Protein AF-A0A7S2DX03-F1 (afdb_monomer)

Radius of gyration: 14.96 Å; Cα contacts (8 Å, |Δi|>4): 116; chains: 1; bounding box: 35×25×41 Å

Sequence (103 aa):
ALLAQVAPVMAVFSGFAYHRDISA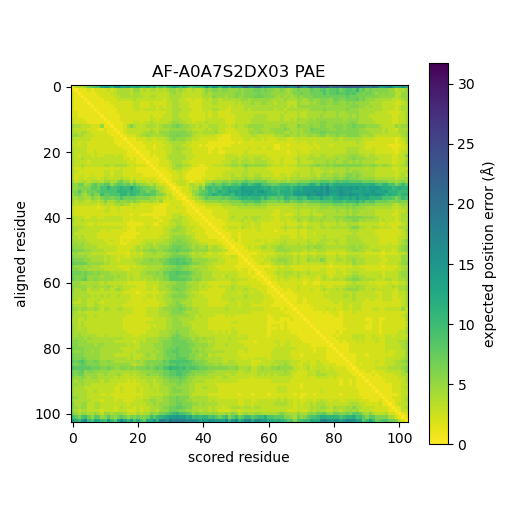HNVLIHGAPLSEEFSILDFGLATGSVHFNQEWRTAHVSGDPRYFMPASWIIITYGTRQLEQLPDRQFRDHYISRLDHFA

Foldseek 3Di:
DVCVQVVVVVVVCLQFKDQLADDPVQKDWDDDVVPIDIDGHDSVVMDTLVVCLVCVQPDQRDYDPVQFDPLNVCCVPPNPVVLVVDPDVCSVVCVSRPSPVSD

Solvent-accessible surface area (backbone atoms only — not comparable to full-atom values): 6088 Å² total; per-residue (Å²): 113,67,66,74,60,47,51,62,52,51,58,58,40,55,74,55,32,36,48,41,48,51,46,78,88,32,46,49,75,47,74,51,95,99,56,67,47,75,44,83,50,78,64,89,67,40,44,44,32,73,58,39,59,75,37,60,78,78,51,78,88,68,57,58,76,92,33,55,47,73,46,53,53,43,35,73,76,62,32,55,69,51,51,72,66,42,91,60,56,61,49,47,52,40,54,57,75,40,63,46,75,60,52

Structure (mmCIF, N/CA/C/O backbone):
data_AF-A0A7S2DX03-F1
#
_entry.id   AF-A0A7S2DX03-F1
#
loop_
_atom_site.group_PDB
_atom_site.id
_atom_site.type_symbol
_at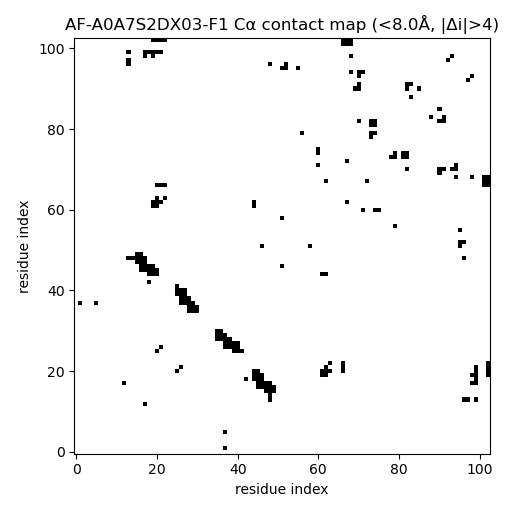om_site.label_atom_id
_atom_site.label_alt_id
_atom_site.label_comp_id
_atom_site.label_asym_id
_atom_site.label_entity_id
_atom_site.label_seq_id
_atom_site.pdbx_PDB_ins_code
_atom_site.Cartn_x
_atom_site.Cartn_y
_atom_site.Cartn_z
_atom_site.occupancy
_atom_site.B_iso_or_equiv
_atom_site.auth_seq_id
_atom_site.auth_comp_id
_atom_site.auth_asym_id
_atom_site.auth_atom_id
_atom_site.pdbx_PDB_model_num
ATOM 1 N N . ALA A 1 1 ? 6.525 -10.076 -17.683 1.00 76.50 1 ALA A N 1
ATOM 2 C CA . ALA A 1 1 ? 7.737 -9.237 -17.599 1.00 76.50 1 ALA A CA 1
ATOM 3 C C . ALA A 1 1 ? 7.603 -8.219 -16.467 1.00 76.50 1 ALA A C 1
ATOM 5 O O . ALA A 1 1 ? 8.209 -8.452 -15.434 1.00 76.50 1 ALA A O 1
ATOM 6 N N . LEU A 1 2 ? 6.726 -7.209 -16.574 1.00 83.81 2 LEU A N 1
ATOM 7 C CA . LEU A 1 2 ? 6.579 -6.160 -15.549 1.00 83.81 2 LEU A CA 1
ATOM 8 C C . LEU A 1 2 ? 6.152 -6.674 -14.163 1.00 83.81 2 LEU A C 1
ATOM 10 O O . LEU A 1 2 ? 6.811 -6.376 -13.179 1.00 83.81 2 LEU A O 1
ATOM 14 N N . LEU A 1 3 ? 5.109 -7.509 -14.065 1.00 86.19 3 LEU A N 1
ATOM 15 C CA . LEU A 1 3 ? 4.651 -8.024 -12.762 1.00 86.19 3 LEU A CA 1
ATOM 16 C C . LEU A 1 3 ? 5.752 -8.788 -12.002 1.00 86.19 3 LEU A C 1
ATOM 18 O O . LEU A 1 3 ? 5.834 -8.700 -10.782 1.00 86.19 3 LEU A O 1
ATOM 22 N N . ALA A 1 4 ? 6.629 -9.493 -12.725 1.00 89.38 4 ALA A N 1
ATOM 23 C CA . ALA A 1 4 ? 7.762 -10.205 -12.135 1.00 89.38 4 ALA A CA 1
ATOM 24 C C . ALA A 1 4 ? 8.847 -9.254 -11.592 1.00 89.38 4 ALA A C 1
ATOM 26 O O . ALA A 1 4 ? 9.587 -9.643 -10.696 1.00 89.38 4 ALA A O 1
ATOM 27 N N . GLN A 1 5 ? 8.924 -8.023 -12.108 1.00 89.12 5 GLN A N 1
ATOM 28 C CA . GLN A 1 5 ? 9.784 -6.964 -11.577 1.00 89.12 5 GLN A CA 1
ATOM 29 C C . GLN A 1 5 ? 9.102 -6.216 -10.414 1.00 89.12 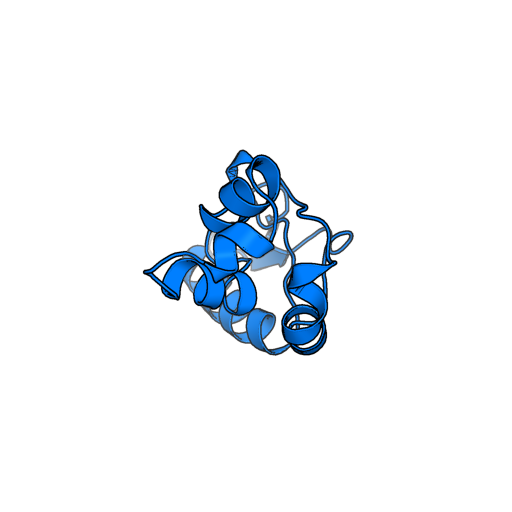5 GLN A C 1
ATOM 31 O O . GLN A 1 5 ? 9.743 -5.939 -9.404 1.00 89.12 5 GLN A O 1
ATOM 36 N N . VAL A 1 6 ? 7.799 -5.927 -10.521 1.00 89.56 6 VAL A N 1
ATOM 37 C CA . VAL A 1 6 ? 7.035 -5.144 -9.529 1.00 89.56 6 VAL A CA 1
ATOM 38 C C . VAL A 1 6 ? 6.787 -5.921 -8.238 1.00 89.56 6 VAL A C 1
ATOM 40 O O . VAL A 1 6 ? 6.994 -5.388 -7.150 1.00 89.56 6 VAL A O 1
ATOM 43 N N . ALA A 1 7 ? 6.381 -7.189 -8.330 1.00 90.25 7 ALA A N 1
ATOM 44 C CA . ALA A 1 7 ? 6.029 -8.003 -7.167 1.00 90.25 7 ALA A CA 1
ATOM 45 C C . ALA A 1 7 ? 7.122 -8.067 -6.075 1.00 90.25 7 ALA A C 1
ATOM 47 O O . ALA A 1 7 ? 6.794 -7.818 -4.912 1.00 90.25 7 ALA A O 1
ATOM 48 N N . PRO A 1 8 ? 8.407 -8.355 -6.380 1.00 92.19 8 PRO A N 1
ATOM 49 C CA . PRO A 1 8 ? 9.446 -8.376 -5.349 1.00 92.19 8 PRO A CA 1
ATOM 50 C C . PRO A 1 8 ? 9.705 -6.991 -4.741 1.00 92.19 8 PRO A C 1
ATOM 52 O O . PRO A 1 8 ? 9.981 -6.903 -3.546 1.00 92.19 8 PRO A O 1
ATOM 55 N N . VAL A 1 9 ? 9.566 -5.912 -5.518 1.00 91.50 9 VAL A N 1
ATOM 56 C CA . VAL A 1 9 ? 9.693 -4.541 -5.000 1.00 91.50 9 VAL A CA 1
ATOM 57 C C . VAL A 1 9 ? 8.564 -4.237 -4.022 1.00 91.50 9 VAL A C 1
ATOM 59 O O . VAL A 1 9 ? 8.842 -3.787 -2.917 1.00 91.50 9 VAL A O 1
ATOM 62 N N . MET A 1 10 ? 7.315 -4.565 -4.363 1.00 90.69 10 MET A N 1
ATOM 63 C CA . MET A 1 10 ? 6.169 -4.380 -3.464 1.00 90.69 10 MET A CA 1
ATOM 64 C C . MET A 1 10 ? 6.280 -5.226 -2.190 1.00 90.69 10 MET A C 1
ATOM 66 O O . MET A 1 10 ? 5.916 -4.764 -1.109 1.00 90.69 10 MET A O 1
ATOM 70 N N . ALA A 1 11 ? 6.835 -6.439 -2.283 1.00 90.12 11 ALA A N 1
ATOM 71 C CA . ALA A 1 11 ? 7.098 -7.274 -1.114 1.00 90.12 11 ALA A CA 1
ATOM 72 C C . ALA A 1 11 ? 8.091 -6.603 -0.151 1.00 90.12 11 ALA A C 1
ATOM 74 O O . ALA A 1 11 ? 7.831 -6.535 1.049 1.00 90.12 11 ALA A O 1
ATOM 75 N N . VAL A 1 12 ? 9.190 -6.049 -0.672 1.00 91.19 12 VAL A N 1
ATOM 76 C CA . VAL A 1 12 ? 10.159 -5.281 0.128 1.00 91.19 12 VAL A CA 1
ATOM 77 C C . VAL A 1 12 ? 9.523 -4.001 0.677 1.00 91.19 12 VAL A C 1
ATOM 79 O O . VAL A 1 12 ? 9.693 -3.696 1.857 1.00 91.19 12 VAL A O 1
ATOM 82 N N . PHE A 1 13 ? 8.743 -3.299 -0.147 1.00 89.19 13 PHE A N 1
ATOM 83 C CA . PHE A 1 13 ? 8.082 -2.044 0.199 1.00 89.19 13 PHE A CA 1
ATOM 84 C C . PHE A 1 13 ? 7.135 -2.206 1.392 1.00 89.19 13 PHE A C 1
ATOM 86 O O . PHE A 1 13 ? 7.268 -1.481 2.377 1.00 89.19 13 PHE A O 1
ATOM 93 N N . SER A 1 14 ? 6.300 -3.254 1.378 1.00 88.38 14 SER A N 1
ATOM 94 C CA . SER A 1 14 ? 5.374 -3.585 2.473 1.00 88.38 14 SER A CA 1
ATOM 95 C C . SER A 1 14 ? 6.053 -3.773 3.839 1.00 88.38 14 SER A C 1
ATOM 97 O O . SER A 1 14 ? 5.423 -3.603 4.884 1.00 88.38 14 SER A O 1
ATOM 99 N N . GLY A 1 15 ? 7.357 -4.078 3.851 1.00 90.44 15 GLY A N 1
ATOM 100 C CA . GLY A 1 15 ? 8.146 -4.203 5.071 1.00 90.44 15 GLY A CA 1
ATOM 101 C C . GLY A 1 15 ? 8.337 -2.885 5.824 1.00 90.44 15 GLY A C 1
ATOM 102 O O . GLY A 1 15 ? 8.506 -2.913 7.041 1.00 90.44 15 GLY A O 1
ATOM 103 N N . PHE A 1 16 ? 8.268 -1.735 5.148 1.00 92.50 16 PHE A N 1
ATOM 104 C CA . PHE A 1 16 ? 8.525 -0.430 5.770 1.00 92.50 16 PHE A CA 1
ATOM 105 C C . PHE A 1 16 ? 7.495 0.654 5.436 1.00 92.50 16 PHE A C 1
ATOM 107 O O . PHE A 1 16 ? 7.352 1.593 6.221 1.00 92.50 16 PHE A O 1
ATOM 114 N N . ALA A 1 17 ? 6.742 0.537 4.341 1.00 93.88 17 ALA A N 1
ATOM 115 C CA . ALA A 1 17 ? 5.725 1.510 3.956 1.00 93.88 17 ALA A CA 1
ATOM 116 C C . ALA A 1 17 ? 4.551 0.885 3.185 1.00 93.88 17 ALA A C 1
ATOM 118 O O . ALA A 1 17 ? 4.681 -0.156 2.547 1.00 93.88 17 ALA A O 1
ATOM 119 N N . TYR A 1 18 ? 3.412 1.571 3.227 1.00 94.12 18 TYR A N 1
ATOM 120 C CA . TYR A 1 18 ? 2.305 1.400 2.293 1.00 94.12 18 TYR A CA 1
ATOM 121 C C . TYR A 1 18 ? 2.162 2.667 1.459 1.00 94.12 18 TYR A C 1
ATOM 123 O O . TYR A 1 18 ? 2.148 3.762 2.018 1.00 94.12 18 TYR A O 1
ATOM 131 N N . HIS A 1 19 ? 2.044 2.526 0.145 1.00 94.88 19 HIS A N 1
ATOM 132 C CA . HIS A 1 19 ? 1.861 3.611 -0.813 1.00 94.88 19 HIS A CA 1
ATOM 133 C C . HIS A 1 19 ? 0.445 4.178 -0.773 1.00 94.88 19 HIS A C 1
ATOM 135 O O . HIS A 1 19 ? 0.257 5.389 -0.851 1.00 94.88 19 HIS A O 1
ATOM 141 N N . ARG A 1 20 ? -0.545 3.289 -0.628 1.00 93.69 20 ARG A N 1
ATOM 142 C CA . ARG A 1 20 ? -1.981 3.573 -0.521 1.00 93.69 20 ARG A CA 1
ATOM 143 C C . ARG A 1 20 ? -2.651 4.126 -1.772 1.00 93.69 20 ARG A C 1
ATOM 145 O O . ARG A 1 20 ? -3.814 4.501 -1.707 1.00 93.69 20 ARG A O 1
ATOM 152 N N . ASP A 1 21 ? -1.934 4.158 -2.888 1.00 94.31 21 ASP A N 1
ATOM 153 C CA . ASP A 1 21 ? -2.451 4.614 -4.181 1.00 94.31 21 ASP A CA 1
ATOM 154 C C . ASP A 1 21 ? -1.698 3.954 -5.342 1.00 94.31 21 ASP A C 1
ATOM 156 O O . ASP A 1 21 ? -1.269 4.601 -6.297 1.00 94.31 21 ASP A O 1
ATOM 160 N N . ILE A 1 22 ? -1.451 2.646 -5.222 1.00 92.25 22 ILE A N 1
ATOM 161 C CA . ILE A 1 22 ? -0.875 1.885 -6.330 1.00 92.25 22 ILE A CA 1
ATOM 162 C C . ILE A 1 22 ? -1.920 1.796 -7.438 1.00 92.25 22 ILE A C 1
ATOM 164 O O . ILE A 1 22 ? -3.090 1.501 -7.215 1.00 92.25 22 ILE A O 1
ATOM 16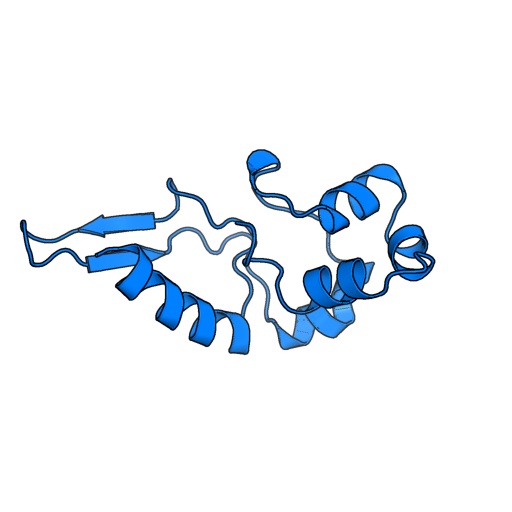8 N N . SER A 1 23 ? -1.496 2.153 -8.640 1.00 90.50 23 SER A N 1
ATOM 169 C CA . SER A 1 23 ? -2.322 2.130 -9.833 1.00 90.50 23 SER A CA 1
ATOM 170 C C . SER A 1 23 ? -1.415 2.226 -11.057 1.00 90.50 23 SER A C 1
ATOM 172 O O . SER A 1 23 ? -0.259 2.648 -10.969 1.00 90.50 23 SER A O 1
ATOM 174 N N . ALA A 1 24 ? -1.937 1.887 -12.236 1.00 89.88 24 ALA A N 1
ATOM 175 C CA . ALA A 1 24 ? -1.146 1.934 -13.465 1.00 89.88 24 ALA A CA 1
ATOM 176 C C . ALA A 1 24 ? -0.624 3.345 -13.809 1.00 89.88 24 ALA A C 1
ATOM 178 O O . ALA A 1 24 ? 0.392 3.457 -14.485 1.00 89.88 24 ALA A O 1
ATOM 179 N N . HIS A 1 25 ? -1.294 4.413 -13.358 1.00 90.94 25 HIS A N 1
ATOM 180 C CA . HIS A 1 25 ? -0.855 5.786 -13.630 1.00 90.94 25 HIS A CA 1
ATOM 181 C C . HIS A 1 25 ? 0.262 6.263 -12.687 1.00 90.94 25 HIS A C 1
ATOM 183 O O . HIS A 1 25 ? 0.998 7.175 -13.054 1.00 90.94 25 HIS A O 1
ATOM 189 N N . ASN A 1 26 ? 0.434 5.603 -11.536 1.00 93.62 26 ASN A N 1
ATOM 190 C CA . ASN A 1 26 ? 1.535 5.831 -10.594 1.00 93.62 26 ASN A CA 1
ATOM 191 C C . ASN A 1 26 ? 2.729 4.888 -10.839 1.00 93.62 26 ASN A C 1
ATOM 193 O O . ASN A 1 26 ? 3.656 4.822 -10.034 1.00 93.62 26 ASN A O 1
ATOM 197 N N . VAL A 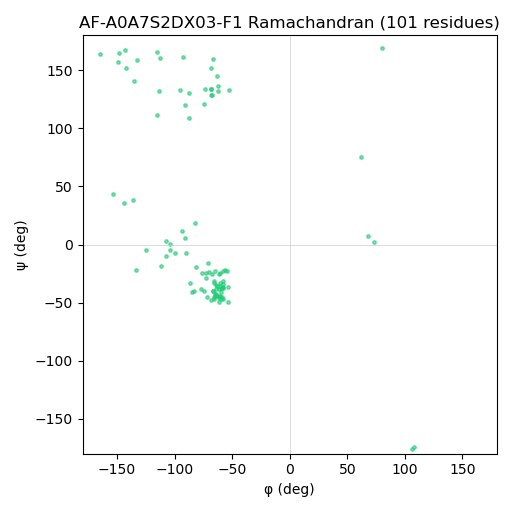1 27 ? 2.741 4.169 -11.967 1.00 93.44 27 VAL A N 1
ATOM 198 C CA . VAL A 1 27 ? 3.873 3.345 -12.406 1.00 93.44 27 VAL A CA 1
ATOM 199 C C . VAL A 1 27 ? 4.429 3.914 -13.705 1.00 93.44 27 VAL A C 1
ATOM 201 O O . VAL A 1 27 ? 3.803 3.834 -14.761 1.00 93.44 27 VAL A O 1
ATOM 204 N N . LEU A 1 28 ? 5.637 4.466 -13.636 1.00 94.38 28 LEU A N 1
ATOM 205 C CA . LEU A 1 28 ? 6.360 4.947 -14.807 1.00 94.38 28 LEU A CA 1
ATOM 206 C C . LEU A 1 28 ? 7.226 3.828 -15.370 1.00 94.38 28 LEU A C 1
ATOM 208 O O . LEU A 1 28 ? 8.123 3.351 -14.682 1.00 94.38 28 LEU A O 1
ATOM 212 N N . ILE A 1 29 ? 6.989 3.450 -16.623 1.00 93.00 29 ILE A N 1
ATOM 213 C CA . ILE A 1 29 ? 7.845 2.517 -17.364 1.00 93.00 29 ILE A CA 1
ATOM 214 C C . ILE A 1 29 ? 8.828 3.329 -18.205 1.00 93.00 29 ILE A C 1
ATOM 216 O O . ILE A 1 29 ? 8.428 4.267 -18.897 1.00 93.00 29 ILE A O 1
ATOM 220 N N . HIS A 1 30 ? 10.107 2.970 -18.164 1.00 92.81 30 HIS A N 1
ATOM 221 C CA . HIS A 1 30 ? 11.159 3.620 -18.944 1.00 92.81 30 HIS A CA 1
ATOM 222 C C . HIS A 1 30 ? 12.198 2.601 -19.434 1.00 92.81 30 HIS A C 1
ATOM 224 O O . HIS A 1 30 ? 12.178 1.439 -19.034 1.00 92.81 30 HIS A O 1
ATOM 230 N N . GLY A 1 31 ? 13.064 3.018 -20.361 1.00 90.19 31 GLY 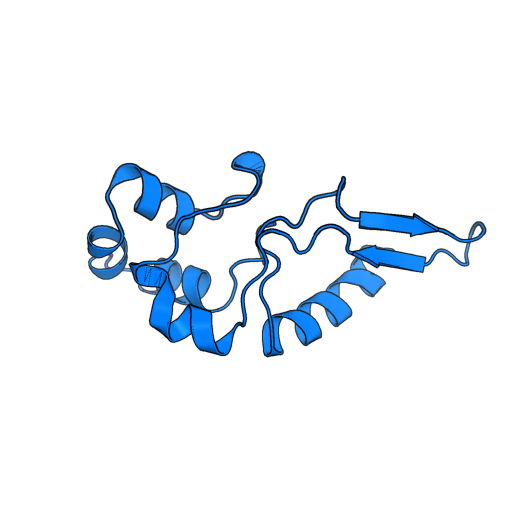A N 1
ATOM 231 C CA . GLY A 1 31 ? 14.067 2.155 -20.994 1.00 90.19 31 GLY A CA 1
ATOM 232 C C . GLY A 1 31 ? 13.761 1.805 -22.454 1.00 90.19 31 GLY A C 1
ATOM 233 O O . GLY A 1 31 ? 12.841 2.346 -23.071 1.00 90.19 31 GLY A O 1
ATOM 234 N N . ALA A 1 32 ? 14.590 0.932 -23.026 1.00 87.75 32 ALA A N 1
ATOM 235 C CA . ALA A 1 32 ? 14.445 0.431 -24.391 1.00 87.75 32 ALA A CA 1
ATOM 236 C C . ALA A 1 32 ? 13.639 -0.884 -24.420 1.00 87.75 32 ALA A C 1
ATOM 238 O O . ALA A 1 32 ? 13.541 -1.560 -23.392 1.00 87.75 32 ALA A O 1
ATOM 239 N N . PRO A 1 33 ? 13.092 -1.284 -25.586 1.00 84.00 33 PRO A N 1
ATOM 240 C CA . PRO A 1 33 ? 12.439 -2.580 -25.732 1.00 84.00 33 PRO A CA 1
ATOM 241 C C . PRO A 1 33 ? 13.353 -3.723 -25.270 1.00 84.00 33 PRO A C 1
ATOM 243 O O . PRO A 1 33 ? 14.508 -3.779 -25.694 1.00 84.00 33 PRO A O 1
ATOM 246 N N . LEU A 1 34 ? 12.827 -4.645 -24.456 1.00 82.62 34 LEU A N 1
ATOM 247 C CA . LEU A 1 34 ? 13.550 -5.770 -23.827 1.00 82.62 34 LEU A CA 1
ATOM 248 C C . LEU A 1 34 ? 14.498 -5.391 -22.673 1.00 82.62 34 LEU A C 1
ATOM 250 O O . LEU A 1 34 ? 15.157 -6.273 -22.118 1.00 82.62 34 LEU A O 1
ATOM 254 N N . SER A 1 35 ? 14.568 -4.115 -22.296 1.00 88.19 35 SER A N 1
ATOM 255 C CA . SER A 1 35 ? 15.317 -3.626 -21.136 1.00 88.19 35 SER A CA 1
ATOM 256 C C . SER A 1 35 ? 14.495 -2.599 -20.350 1.00 88.19 35 SER A C 1
ATOM 258 O O . SER A 1 35 ? 15.022 -1.573 -19.918 1.00 88.19 35 SER A O 1
ATOM 260 N N . GLU A 1 36 ? 13.186 -2.826 -20.244 1.00 90.75 36 GLU A N 1
ATOM 261 C CA . GLU A 1 36 ? 12.281 -1.929 -19.540 1.00 90.75 36 GLU A CA 1
ATOM 262 C C . GLU A 1 36 ? 12.472 -2.039 -18.024 1.00 90.75 36 GLU A C 1
ATOM 264 O O . GLU A 1 36 ? 12.501 -3.132 -17.445 1.00 90.75 36 GLU A O 1
ATOM 269 N N . GLU A 1 37 ? 12.542 -0.876 -17.392 1.00 91.56 37 GLU A N 1
ATOM 270 C CA . GLU A 1 37 ? 12.535 -0.682 -15.952 1.00 91.56 37 GLU A CA 1
ATOM 271 C C . GLU A 1 37 ? 11.268 0.077 -15.551 1.00 91.56 37 GLU A C 1
ATOM 273 O O . GLU A 1 37 ? 10.564 0.658 -16.385 1.00 91.56 37 GLU A O 1
ATOM 278 N N . PHE A 1 38 ? 10.967 0.080 -14.255 1.00 93.38 38 PHE A N 1
ATOM 279 C CA . PHE A 1 38 ? 9.844 0.841 -13.732 1.00 93.38 38 PHE A CA 1
ATOM 280 C C . PHE A 1 38 ? 10.231 1.656 -12.503 1.00 93.38 38 PHE A C 1
ATOM 282 O O . PHE A 1 38 ? 11.202 1.376 -11.799 1.00 93.38 38 PHE A O 1
ATOM 289 N N . SER A 1 39 ? 9.441 2.683 -12.231 1.00 93.88 39 SER A N 1
ATOM 290 C CA . SER A 1 39 ? 9.507 3.462 -11.002 1.00 93.88 39 SER A CA 1
ATOM 291 C C . SER A 1 39 ? 8.099 3.689 -10.472 1.00 93.88 39 SER A C 1
ATOM 293 O O . SER A 1 39 ? 7.169 3.913 -11.247 1.00 93.88 39 SER A O 1
ATOM 295 N N . ILE A 1 40 ? 7.952 3.606 -9.152 1.00 93.69 40 ILE A N 1
ATOM 296 C CA . ILE A 1 40 ? 6.705 3.934 -8.455 1.00 93.69 40 ILE A CA 1
ATOM 297 C C . ILE A 1 40 ? 6.736 5.431 -8.152 1.00 93.69 40 ILE A C 1
ATOM 299 O O . ILE A 1 40 ? 7.743 5.944 -7.658 1.00 93.69 40 ILE A O 1
ATOM 303 N N . LEU A 1 41 ? 5.660 6.123 -8.501 1.00 94.81 41 LEU A N 1
ATOM 304 C CA . LEU A 1 41 ? 5.505 7.565 -8.370 1.00 94.81 41 LEU A CA 1
ATOM 305 C C . LEU A 1 41 ? 4.444 7.909 -7.323 1.00 94.81 41 LEU A C 1
ATOM 307 O O . LEU A 1 41 ? 3.559 7.112 -7.065 1.00 94.81 41 LEU A O 1
ATOM 311 N N . ASP A 1 42 ? 4.500 9.144 -6.824 1.00 94.44 42 ASP A N 1
ATOM 312 C CA . ASP A 1 42 ? 3.498 9.764 -5.944 1.00 94.44 42 ASP A CA 1
ATOM 313 C C . ASP A 1 42 ? 3.265 9.088 -4.581 1.00 94.44 42 ASP A C 1
ATOM 315 O O . ASP A 1 42 ? 2.226 8.512 -4.276 1.00 94.44 42 ASP A O 1
ATOM 319 N N . PHE A 1 43 ? 4.218 9.294 -3.675 1.00 94.56 43 PHE A N 1
ATOM 320 C CA . PHE A 1 43 ? 4.110 8.862 -2.280 1.00 94.56 43 PHE A CA 1
ATOM 321 C C . PHE A 1 43 ? 3.313 9.840 -1.396 1.00 94.56 43 PHE A C 1
ATOM 323 O O . PHE A 1 43 ? 3.442 9.789 -0.172 1.00 94.56 43 PHE A O 1
ATOM 330 N N . GLY A 1 44 ? 2.503 10.744 -1.964 1.00 94.81 44 GLY A N 1
ATOM 331 C CA . GLY A 1 44 ? 1.769 11.762 -1.200 1.00 94.81 44 GLY A CA 1
ATOM 332 C C . GLY A 1 44 ? 0.784 11.191 -0.170 1.00 94.81 44 GLY A C 1
ATOM 333 O O . GLY A 1 44 ? 0.482 11.844 0.829 1.00 94.81 44 GLY A O 1
ATOM 334 N N . LEU A 1 45 ? 0.320 9.956 -0.385 1.00 94.00 45 LEU A N 1
ATOM 335 C CA . LEU A 1 45 ? -0.577 9.225 0.518 1.00 94.00 45 LEU A CA 1
ATOM 336 C C . LEU A 1 45 ? 0.128 8.134 1.334 1.00 94.00 45 LEU A C 1
ATOM 338 O O . LEU A 1 45 ? -0.522 7.456 2.138 1.00 94.00 45 LEU A O 1
ATOM 342 N N . ALA A 1 46 ? 1.439 7.970 1.151 1.00 94.38 46 ALA A N 1
ATOM 343 C CA . ALA A 1 46 ? 2.180 6.874 1.743 1.00 94.38 46 ALA A CA 1
ATOM 344 C C . ALA A 1 46 ? 2.288 6.999 3.271 1.00 94.38 46 ALA A C 1
ATOM 346 O O . ALA A 1 46 ? 2.289 8.086 3.849 1.00 94.38 46 ALA A O 1
ATOM 347 N N . THR A 1 47 ? 2.398 5.859 3.948 1.00 93.88 47 THR A N 1
ATOM 348 C CA . THR A 1 47 ? 2.547 5.776 5.406 1.00 93.88 47 THR A CA 1
ATOM 349 C C . THR A 1 47 ? 3.497 4.649 5.792 1.00 93.88 47 THR A C 1
ATOM 351 O O . THR A 1 47 ? 3.615 3.661 5.072 1.00 93.88 47 THR A O 1
ATOM 354 N N . GLY A 1 48 ? 4.176 4.770 6.933 1.00 94.62 48 GLY A N 1
ATOM 355 C CA . GLY A 1 48 ? 5.043 3.706 7.439 1.00 94.62 48 GLY A CA 1
ATOM 356 C C . GLY A 1 48 ? 4.229 2.484 7.871 1.00 94.62 48 GLY A C 1
ATOM 357 O O . GLY A 1 48 ? 3.252 2.624 8.606 1.00 94.62 48 GLY A O 1
ATOM 358 N N . SER A 1 49 ? 4.639 1.279 7.473 1.00 92.25 49 SER A N 1
ATOM 359 C CA . SER A 1 49 ? 3.888 0.039 7.748 1.00 92.25 49 SER A CA 1
ATOM 360 C C . SER A 1 49 ? 3.730 -0.238 9.253 1.00 92.25 49 SER A C 1
ATOM 362 O O . SER A 1 49 ? 2.657 -0.636 9.714 1.00 92.25 49 SER A O 1
ATOM 364 N N . VAL A 1 50 ? 4.775 0.042 10.043 1.00 90.06 50 VAL A N 1
ATOM 365 C CA . VAL A 1 50 ? 4.773 -0.098 11.512 1.00 90.06 50 VAL A CA 1
ATOM 366 C C . VAL A 1 50 ? 3.810 0.894 12.170 1.00 90.06 50 VAL A C 1
ATOM 368 O O . VAL A 1 50 ? 3.034 0.504 13.042 1.00 90.06 50 VAL A O 1
ATOM 371 N N . HIS A 1 51 ? 3.832 2.156 11.734 1.00 89.94 51 HIS A N 1
ATOM 372 C CA . HIS A 1 51 ? 2.940 3.201 12.242 1.00 89.94 51 HIS A CA 1
ATOM 373 C C . HIS A 1 51 ? 1.485 2.894 11.891 1.00 89.94 51 HIS A C 1
ATOM 375 O O . HIS A 1 51 ? 0.611 2.917 12.757 1.00 89.94 51 HIS A O 1
ATOM 381 N N . PHE A 1 52 ? 1.231 2.483 10.648 1.00 92.44 52 PHE A N 1
ATOM 382 C CA . PHE A 1 52 ? -0.109 2.151 10.189 1.00 92.44 52 PHE A CA 1
ATOM 383 C C . PHE A 1 52 ? -0.749 1.015 10.995 1.00 92.44 52 PHE A C 1
ATOM 385 O O . PHE A 1 52 ? -1.932 1.083 11.313 1.00 92.44 52 PHE A O 1
ATOM 392 N N . ASN A 1 53 ? 0.019 0.005 11.413 1.00 90.31 53 ASN A N 1
ATOM 393 C CA . ASN A 1 53 ? -0.499 -1.071 12.267 1.00 90.31 53 ASN A CA 1
ATOM 394 C C . ASN A 1 53 ? -1.097 -0.549 13.590 1.00 90.31 53 ASN A C 1
ATOM 396 O O . ASN A 1 53 ? -2.082 -1.084 14.100 1.00 90.31 53 ASN A O 1
ATOM 400 N N . GLN A 1 54 ? -0.558 0.548 14.117 1.00 89.94 54 GLN A N 1
ATOM 401 C CA . GLN A 1 54 ? -1.064 1.184 15.332 1.00 89.94 54 GLN A CA 1
ATOM 402 C C . GLN A 1 54 ? -2.189 2.186 15.028 1.00 89.94 54 GLN A C 1
ATOM 404 O O . GLN A 1 54 ? -3.140 2.306 15.802 1.00 89.94 54 GLN A O 1
ATOM 409 N N . GLU A 1 55 ? -2.117 2.856 13.877 1.00 92.94 55 GLU A N 1
ATOM 410 C CA . GLU A 1 55 ? -2.930 4.030 13.542 1.00 92.94 55 GLU A CA 1
ATOM 411 C C . GLU A 1 55 ? -4.086 3.758 12.570 1.00 92.94 55 GLU A C 1
ATOM 413 O O . GLU A 1 55 ? -4.901 4.648 12.337 1.00 92.94 55 GLU A O 1
ATOM 418 N N . TRP A 1 56 ? -4.229 2.547 12.023 1.00 93.56 56 TRP A N 1
ATOM 419 C CA . TRP A 1 56 ? -5.235 2.234 10.991 1.00 93.56 56 TRP A CA 1
ATOM 420 C C . TRP A 1 56 ? -6.679 2.587 11.389 1.00 93.56 56 TRP A C 1
ATOM 422 O O . TRP A 1 56 ? -7.529 2.777 10.522 1.00 93.56 56 TRP A O 1
ATOM 432 N N . ARG A 1 57 ? -6.970 2.673 12.696 1.00 94.50 57 ARG A N 1
ATOM 433 C CA . ARG A 1 57 ? -8.289 3.041 13.240 1.00 94.50 57 ARG A CA 1
ATOM 434 C C . ARG A 1 57 ? -8.629 4.519 13.082 1.00 94.50 57 ARG A C 1
ATOM 436 O O . ARG A 1 57 ? -9.807 4.868 13.064 1.00 94.50 57 ARG A O 1
ATOM 443 N N . THR A 1 58 ? -7.606 5.364 13.060 1.00 92.56 58 THR A N 1
ATOM 444 C CA . THR A 1 58 ? -7.707 6.826 12.994 1.00 92.56 58 THR A CA 1
ATOM 445 C C . THR A 1 58 ? -7.212 7.369 11.661 1.00 92.56 58 THR A C 1
ATOM 447 O O . THR A 1 58 ? -7.557 8.489 11.298 1.00 92.56 58 THR A O 1
ATOM 450 N N . ALA A 1 59 ? -6.429 6.583 10.920 1.00 90.25 59 ALA A N 1
ATOM 451 C CA . ALA A 1 59 ? -6.019 6.906 9.567 1.00 90.25 59 ALA A CA 1
ATOM 452 C C . ALA A 1 59 ? -7.242 6.992 8.642 1.00 90.25 59 ALA A C 1
ATOM 454 O O . ALA A 1 59 ? -8.099 6.106 8.620 1.00 90.25 59 ALA A O 1
ATOM 455 N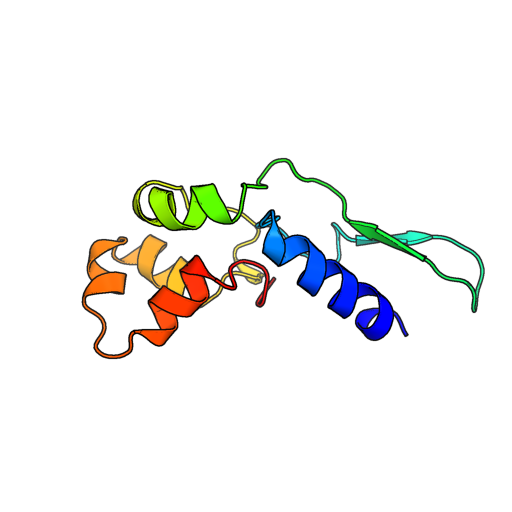 N . HIS A 1 60 ? -7.308 8.058 7.846 1.00 90.69 60 HIS A N 1
ATOM 456 C CA . HIS A 1 60 ? -8.299 8.166 6.781 1.00 90.69 60 HIS A CA 1
ATOM 457 C C . HIS A 1 60 ? -8.083 7.066 5.746 1.00 90.69 60 HIS A C 1
ATOM 459 O O . HIS A 1 60 ? -6.941 6.741 5.441 1.00 90.69 60 HIS A O 1
ATOM 46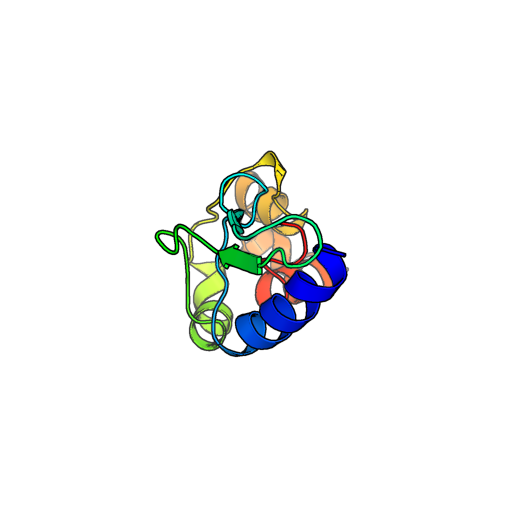5 N N . VAL A 1 61 ? -9.158 6.545 5.155 1.00 93.19 61 VAL A N 1
ATOM 466 C CA . VAL A 1 61 ? -9.053 5.770 3.911 1.00 93.19 61 VAL A CA 1
ATOM 467 C C . VAL A 1 61 ? -8.652 6.737 2.792 1.00 93.19 61 VAL A C 1
ATOM 469 O O . VAL A 1 61 ? -9.177 7.847 2.713 1.00 93.19 61 VAL A O 1
ATOM 472 N N . SER A 1 62 ? -7.681 6.361 1.962 1.00 92.44 62 SER A N 1
ATOM 473 C CA . SER A 1 62 ? -7.166 7.209 0.874 1.00 92.44 62 SER A CA 1
ATOM 474 C C . SER A 1 62 ? -6.706 6.345 -0.289 1.00 92.44 62 SER A C 1
ATOM 476 O O . SER A 1 62 ? -6.539 5.140 -0.105 1.00 92.44 62 SER A O 1
ATOM 478 N N . GLY A 1 63 ? -6.515 6.991 -1.436 1.00 92.56 63 GLY A N 1
ATOM 479 C CA . GLY A 1 63 ? -6.195 6.371 -2.715 1.00 92.56 63 GLY A CA 1
ATOM 480 C C . GLY A 1 63 ? -7.391 6.383 -3.657 1.00 92.56 63 GLY A C 1
ATOM 481 O O . GLY A 1 63 ? -8.458 6.917 -3.337 1.00 92.56 63 GLY A O 1
ATOM 482 N N . ASP A 1 64 ? -7.212 5.760 -4.809 1.00 92.19 64 ASP A N 1
ATOM 483 C CA . ASP A 1 64 ? -8.256 5.580 -5.804 1.00 92.19 64 ASP A CA 1
ATOM 484 C C . ASP A 1 64 ? -9.287 4.505 -5.385 1.00 92.19 64 ASP A C 1
ATOM 486 O O . ASP A 1 64 ? -8.941 3.325 -5.238 1.00 92.19 64 ASP A O 1
ATOM 490 N N . PRO A 1 65 ? -10.585 4.857 -5.261 1.00 92.62 65 PRO A N 1
ATOM 491 C CA . PRO A 1 65 ? -11.626 3.919 -4.845 1.00 92.62 65 PRO A CA 1
ATOM 492 C C . PRO A 1 65 ? -11.776 2.674 -5.727 1.00 92.62 65 PRO A C 1
ATOM 494 O O . PRO A 1 65 ? -12.284 1.654 -5.260 1.00 92.62 65 PRO A O 1
ATOM 497 N N . ARG A 1 66 ? -11.336 2.717 -6.991 1.00 91.62 66 ARG A N 1
ATOM 498 C CA . ARG A 1 66 ? -11.374 1.560 -7.906 1.00 91.62 66 ARG A CA 1
ATOM 499 C C . ARG A 1 66 ? -10.471 0.414 -7.444 1.00 91.62 66 ARG A C 1
ATOM 501 O O . ARG A 1 66 ? -10.720 -0.729 -7.817 1.00 91.62 66 ARG A O 1
ATOM 508 N N . TYR A 1 67 ? -9.465 0.730 -6.631 1.00 91.75 67 TYR A N 1
ATOM 509 C CA . TYR A 1 67 ? -8.442 -0.182 -6.123 1.00 91.75 67 TYR A CA 1
ATOM 510 C C . TYR A 1 67 ? -8.626 -0.506 -4.632 1.00 91.75 67 TYR A C 1
ATOM 512 O O . TYR A 1 67 ? -7.837 -1.225 -4.019 1.00 91.75 67 TYR A O 1
ATOM 520 N N . PHE A 1 68 ? -9.692 0.009 -4.016 1.00 92.50 68 PHE A N 1
ATOM 521 C CA . PHE A 1 68 ? -9.971 -0.240 -2.610 1.00 92.50 68 PHE A CA 1
ATOM 522 C C . PHE A 1 68 ? -10.324 -1.700 -2.354 1.00 92.50 68 PHE A C 1
ATOM 524 O O . PHE A 1 68 ? -11.248 -2.268 -2.939 1.00 92.50 68 PHE A O 1
ATOM 531 N N . MET A 1 69 ? -9.636 -2.280 -1.376 1.00 91.81 69 MET A N 1
ATOM 532 C CA . MET A 1 69 ? -9.988 -3.585 -0.842 1.00 91.81 69 MET A CA 1
ATOM 533 C C . MET A 1 69 ? -11.342 -3.550 -0.104 1.00 91.81 69 MET A C 1
ATOM 535 O O . MET A 1 69 ? -11.761 -2.496 0.384 1.00 91.81 69 MET A O 1
ATOM 539 N N . PRO A 1 70 ? -12.012 -4.702 0.089 1.00 92.62 70 PRO A N 1
ATOM 540 C CA . PRO A 1 70 ? -13.310 -4.755 0.769 1.00 92.62 70 PRO A CA 1
ATOM 541 C C . PRO A 1 70 ? -13.336 -4.091 2.156 1.00 92.62 70 PRO A C 1
ATOM 543 O O . PRO A 1 70 ? -14.313 -3.437 2.515 1.00 92.62 70 PRO A O 1
ATOM 546 N N . ALA A 1 71 ? -12.252 -4.211 2.930 1.00 94.56 71 ALA A N 1
ATOM 547 C CA . ALA A 1 71 ? -12.150 -3.596 4.253 1.00 94.56 71 ALA A CA 1
ATOM 548 C C . ALA A 1 71 ? -12.183 -2.057 4.210 1.00 94.56 71 ALA A C 1
ATOM 550 O O . ALA A 1 71 ? -12.790 -1.444 5.087 1.00 94.56 71 ALA A O 1
ATOM 551 N N . SER A 1 72 ? -11.611 -1.438 3.171 1.00 94.94 72 SER A N 1
ATOM 552 C CA . SER A 1 72 ? -11.672 0.013 2.959 1.00 94.94 72 SER A CA 1
ATOM 553 C C . SER A 1 72 ? -13.118 0.476 2.787 1.00 94.94 72 SER A C 1
ATOM 555 O O . SER A 1 72 ? -13.538 1.438 3.426 1.00 94.94 72 SER A O 1
ATOM 557 N N . TRP A 1 73 ? -13.913 -0.256 1.999 1.00 94.81 73 TRP A N 1
ATOM 558 C CA . TRP A 1 73 ? -15.338 0.030 1.828 1.00 94.81 73 TRP A CA 1
ATOM 559 C C . TRP A 1 73 ? -16.127 -0.137 3.127 1.00 94.81 73 TRP A C 1
ATOM 561 O O . TRP A 1 73 ? -16.923 0.733 3.469 1.00 94.81 73 TRP A O 1
ATOM 571 N N . ILE A 1 74 ? -15.857 -1.190 3.904 1.00 95.25 74 ILE A N 1
ATOM 572 C CA . ILE A 1 74 ? -16.488 -1.390 5.219 1.00 95.25 74 ILE A CA 1
ATOM 573 C C . ILE A 1 74 ? -16.202 -0.206 6.152 1.00 95.25 74 ILE A C 1
ATOM 575 O O . ILE A 1 74 ? -17.123 0.292 6.797 1.00 95.25 74 ILE A O 1
ATOM 579 N N . ILE A 1 75 ? -14.953 0.269 6.206 1.00 95.69 75 ILE A N 1
ATOM 580 C CA . ILE A 1 75 ? -14.576 1.423 7.033 1.00 95.69 75 ILE A CA 1
ATOM 581 C C . ILE A 1 75 ? -15.283 2.695 6.556 1.00 95.69 75 ILE A C 1
ATOM 583 O O . ILE A 1 75 ? -15.803 3.434 7.388 1.00 95.69 75 ILE A O 1
ATOM 587 N N . ILE A 1 76 ? -15.338 2.943 5.244 1.00 95.19 76 ILE A N 1
ATOM 588 C CA . ILE A 1 76 ? -16.023 4.115 4.679 1.00 95.19 76 ILE A CA 1
ATOM 589 C C . ILE A 1 76 ? -17.515 4.102 5.029 1.00 95.19 76 ILE A C 1
ATOM 591 O O . ILE A 1 76 ? -18.068 5.135 5.399 1.00 95.19 76 ILE A O 1
ATOM 595 N N . THR A 1 77 ? -18.178 2.950 4.908 1.00 96.31 77 THR A N 1
ATOM 596 C CA . THR A 1 77 ? -19.635 2.853 5.072 1.00 96.31 77 THR A CA 1
ATOM 597 C C . THR A 1 77 ? -20.070 2.743 6.534 1.00 96.31 77 THR A C 1
ATOM 599 O O . THR A 1 77 ? -21.076 3.335 6.918 1.00 96.31 77 THR A O 1
ATOM 602 N N . TYR A 1 78 ? -19.336 1.988 7.354 1.00 95.62 78 TYR A N 1
ATOM 603 C CA . TYR A 1 78 ? -19.767 1.594 8.702 1.00 95.62 78 TYR A CA 1
ATOM 604 C C . TYR A 1 78 ? -18.770 1.963 9.808 1.00 95.62 78 TYR A C 1
ATOM 606 O O . TYR A 1 78 ? -19.051 1.770 10.993 1.00 95.62 78 TYR A O 1
ATOM 614 N N . GLY A 1 79 ? -17.605 2.499 9.447 1.00 94.81 79 GLY A N 1
ATOM 615 C CA . GLY A 1 79 ? -16.542 2.834 10.384 1.00 94.81 79 GLY A CA 1
ATOM 616 C C . GLY A 1 79 ? -15.691 1.637 10.812 1.00 94.81 79 GLY A C 1
ATOM 617 O O . GLY A 1 79 ? -16.002 0.465 10.589 1.00 94.81 79 GLY A O 1
ATOM 618 N N . THR A 1 80 ? -14.581 1.945 11.478 1.00 94.88 80 THR A N 1
ATOM 619 C CA . THR A 1 80 ? -13.559 0.969 11.890 1.00 94.88 80 THR A CA 1
ATOM 620 C C . THR A 1 80 ? -14.062 -0.033 12.927 1.00 94.88 80 THR A C 1
ATOM 622 O O . THR A 1 80 ? -13.673 -1.198 12.886 1.00 94.88 80 THR A O 1
ATOM 625 N N . ARG A 1 81 ? -15.002 0.371 13.793 1.00 94.81 81 ARG A N 1
ATOM 626 C CA . ARG A 1 81 ? -15.630 -0.518 14.786 1.00 94.81 81 ARG A CA 1
ATOM 627 C C . ARG A 1 81 ? -16.336 -1.710 14.132 1.00 94.81 81 ARG A C 1
ATOM 629 O O . ARG A 1 81 ? -16.275 -2.810 14.670 1.00 94.81 81 ARG A O 1
ATOM 636 N N . GLN A 1 82 ? -16.976 -1.511 12.977 1.00 95.12 82 GLN A N 1
ATOM 637 C CA . GLN A 1 82 ? -17.659 -2.599 12.277 1.00 95.12 82 GLN A CA 1
ATOM 638 C C . GLN A 1 82 ? -16.662 -3.637 11.754 1.00 95.12 82 GLN A C 1
ATOM 640 O O . GLN A 1 82 ? -16.911 -4.835 11.870 1.00 95.12 82 GLN A O 1
ATOM 645 N N . LEU A 1 83 ? -15.517 -3.188 11.229 1.00 94.12 83 LEU A N 1
ATOM 646 C CA . LEU A 1 83 ? -14.453 -4.072 10.749 1.00 94.12 83 LEU A CA 1
ATOM 647 C C . LEU A 1 83 ? -13.909 -4.973 11.872 1.00 94.12 83 LEU A C 1
ATOM 649 O O . LEU A 1 83 ? -13.596 -6.134 11.629 1.00 94.12 83 LEU A O 1
ATOM 653 N N . GLU A 1 84 ? -13.833 -4.467 13.108 1.00 93.75 84 GLU A N 1
ATOM 654 C CA . GLU A 1 84 ? -13.394 -5.244 14.279 1.00 93.75 84 GLU A CA 1
ATOM 655 C C . GLU A 1 84 ? -14.421 -6.276 14.758 1.00 93.75 84 GLU A C 1
ATOM 657 O O . GLU A 1 84 ? -14.048 -7.257 15.400 1.00 93.75 84 GLU A O 1
ATOM 662 N N . GLN A 1 85 ? -15.703 -6.050 14.468 1.00 95.00 85 GLN A N 1
ATOM 663 C CA . GLN A 1 85 ? -16.810 -6.913 14.884 1.00 95.00 85 GLN A CA 1
ATOM 664 C C . GLN A 1 85 ? -17.129 -8.015 13.869 1.00 95.00 85 GLN A C 1
ATOM 666 O O . GLN A 1 85 ? -17.950 -8.887 14.162 1.00 95.00 85 GLN A O 1
ATOM 671 N N . LEU A 1 86 ? -16.504 -7.999 12.686 1.00 93.81 86 LEU A N 1
ATOM 672 C CA . LEU A 1 86 ? -16.705 -9.053 11.698 1.00 93.81 86 LEU A CA 1
ATOM 673 C C . LEU A 1 86 ? -16.244 -10.413 12.252 1.00 93.81 86 LEU A C 1
ATOM 675 O O . LEU A 1 86 ? -15.158 -10.503 12.832 1.00 93.81 86 LEU A O 1
ATOM 679 N N . PRO A 1 87 ? -17.028 -11.489 12.040 1.00 94.31 87 PRO A N 1
ATOM 680 C CA . PRO A 1 87 ? -16.617 -12.839 12.424 1.00 94.31 87 PRO A CA 1
ATOM 681 C C . PRO A 1 87 ? -15.307 -13.258 11.751 1.00 94.31 87 PRO A C 1
ATOM 683 O O . PRO A 1 87 ? -14.474 -13.924 12.366 1.00 94.31 87 PRO A O 1
ATOM 686 N N . ASP A 1 88 ? -15.123 -12.843 10.496 1.00 94.12 88 ASP A N 1
ATOM 687 C CA . ASP A 1 88 ? -13.903 -13.090 9.745 1.00 94.12 88 ASP A CA 1
ATOM 688 C C . ASP A 1 88 ? -12.868 -11.983 9.985 1.00 94.12 88 ASP A C 1
ATOM 690 O O . ASP A 1 88 ? -12.984 -10.853 9.500 1.00 94.12 88 ASP A O 1
ATOM 694 N N . ARG A 1 89 ? -11.814 -12.339 10.723 1.00 92.19 89 ARG A N 1
ATOM 695 C CA . ARG A 1 89 ? -10.703 -11.437 11.044 1.00 92.19 89 ARG A CA 1
ATOM 696 C C . ARG A 1 89 ? -9.812 -11.133 9.842 1.00 92.19 89 ARG A C 1
ATOM 698 O O . ARG A 1 89 ? -9.085 -10.142 9.896 1.00 92.19 89 ARG A O 1
ATOM 705 N N . GLN A 1 90 ? -9.888 -11.910 8.757 1.00 92.56 90 GLN A N 1
ATOM 706 C CA . GLN A 1 90 ? -9.043 -11.707 7.579 1.00 92.56 90 GLN A CA 1
ATOM 707 C C . GLN A 1 90 ? -9.257 -10.337 6.938 1.00 92.56 90 GLN A C 1
ATOM 709 O O . GLN A 1 90 ? -8.296 -9.743 6.462 1.00 92.56 90 GLN A O 1
ATOM 714 N N . PHE A 1 91 ? -10.472 -9.782 6.975 1.00 92.50 91 PHE A N 1
ATOM 715 C CA . PHE A 1 91 ? -10.730 -8.433 6.461 1.00 92.50 91 PHE A CA 1
ATOM 716 C C . PHE A 1 91 ? -9.865 -7.388 7.167 1.00 92.50 91 PHE A C 1
ATOM 718 O O . PHE A 1 91 ? -9.215 -6.567 6.519 1.00 92.50 91 PHE A O 1
ATOM 725 N N . ARG A 1 92 ? -9.817 -7.454 8.499 1.00 93.94 92 ARG A N 1
ATOM 726 C CA . ARG A 1 92 ? -8.989 -6.570 9.318 1.00 93.94 92 ARG A CA 1
ATOM 727 C C . ARG A 1 92 ? -7.507 -6.863 9.120 1.00 93.94 92 ARG A C 1
ATOM 729 O O . ARG A 1 92 ? -6.724 -5.941 8.918 1.00 93.94 92 ARG A O 1
ATOM 736 N N . ASP A 1 93 ? -7.118 -8.131 9.180 1.00 93.19 93 ASP A N 1
ATOM 737 C CA . ASP A 1 93 ? -5.709 -8.513 9.112 1.00 93.19 93 ASP A CA 1
ATOM 738 C C . ASP A 1 93 ? -5.112 -8.142 7.744 1.00 93.19 93 ASP A C 1
ATOM 740 O O . ASP A 1 93 ? -4.002 -7.616 7.682 1.00 93.19 93 ASP A O 1
ATOM 744 N N . HIS A 1 94 ? -5.870 -8.296 6.654 1.00 92.31 94 HIS A N 1
ATOM 745 C CA . HIS A 1 94 ? -5.485 -7.806 5.331 1.00 92.31 94 HIS A CA 1
ATOM 746 C C . HIS A 1 94 ? -5.441 -6.278 5.267 1.00 92.31 94 HIS A C 1
ATOM 748 O O . HIS A 1 94 ? -4.502 -5.744 4.692 1.00 92.31 94 HIS A O 1
ATOM 754 N N . TYR A 1 95 ? -6.388 -5.564 5.884 1.00 93.44 95 TYR A N 1
ATOM 755 C CA . TYR A 1 95 ? -6.351 -4.097 5.89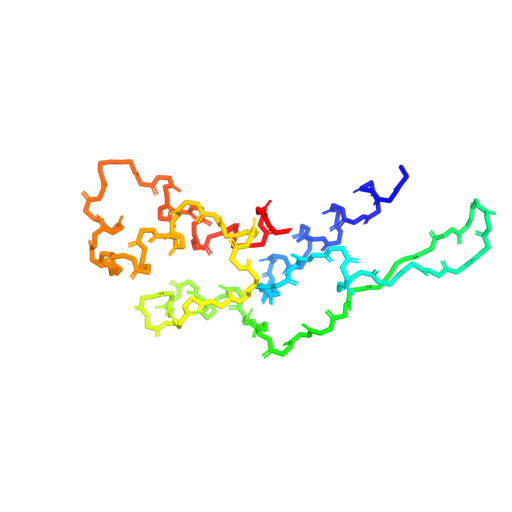7 1.00 93.44 95 TYR A CA 1
ATOM 756 C C . TYR A 1 95 ? -5.073 -3.572 6.552 1.00 93.44 95 TYR A C 1
ATOM 758 O O . TYR A 1 95 ? -4.444 -2.654 6.043 1.00 93.44 95 TYR A O 1
ATOM 766 N N . ILE A 1 96 ? -4.648 -4.206 7.646 1.00 92.50 96 ILE A N 1
ATOM 767 C CA . ILE A 1 96 ? -3.469 -3.803 8.417 1.00 92.50 96 ILE A CA 1
ATOM 768 C C . ILE A 1 96 ? -2.154 -4.222 7.743 1.00 92.50 96 ILE A C 1
ATOM 770 O O . ILE A 1 96 ? -1.166 -3.491 7.821 1.00 92.50 96 ILE A O 1
ATOM 774 N N . SER A 1 97 ? -2.114 -5.412 7.134 1.00 90.75 97 SER A N 1
ATOM 775 C CA . SER A 1 97 ? -0.867 -6.039 6.657 1.00 90.75 97 SER A CA 1
ATOM 776 C C . SER A 1 97 ? -0.680 -6.047 5.136 1.00 90.75 97 SER A C 1
ATOM 778 O O . SER A 1 97 ? 0.382 -6.432 4.652 1.00 90.75 97 SER A O 1
ATOM 780 N N . ARG A 1 98 ? -1.713 -5.690 4.364 1.00 89.25 98 ARG A N 1
ATOM 781 C CA . ARG A 1 98 ? -1.771 -5.876 2.903 1.00 89.25 98 ARG A CA 1
ATOM 782 C C . ARG A 1 98 ? -2.489 -4.727 2.194 1.00 89.25 98 ARG A C 1
ATOM 784 O O . ARG A 1 98 ? -3.185 -4.955 1.208 1.00 89.25 98 ARG A O 1
ATOM 791 N N . LEU A 1 99 ? -2.327 -3.505 2.695 1.00 87.50 99 LEU A N 1
ATOM 792 C CA . LEU A 1 99 ? -3.074 -2.339 2.222 1.00 87.50 99 LEU A CA 1
ATOM 793 C C . LEU A 1 99 ? -2.890 -2.072 0.715 1.00 87.50 99 LEU A C 1
ATOM 795 O O . LEU A 1 99 ? -3.863 -1.771 0.033 1.00 87.50 99 LEU A O 1
ATOM 799 N N . ASP A 1 100 ? -1.680 -2.289 0.190 1.00 90.31 100 ASP A N 1
ATOM 800 C CA . ASP A 1 100 ? -1.359 -2.125 -1.239 1.00 90.31 100 ASP A CA 1
ATOM 801 C C . ASP A 1 100 ? -1.542 -3.405 -2.067 1.00 90.31 100 ASP A C 1
ATOM 803 O O . ASP A 1 100 ? -1.159 -3.456 -3.224 1.00 90.31 100 ASP A O 1
ATOM 807 N N . HIS A 1 101 ? -2.060 -4.492 -1.495 1.00 83.62 101 HIS A N 1
ATOM 808 C CA . HIS A 1 101 ? -2.120 -5.772 -2.213 1.00 83.62 101 HIS A CA 1
ATOM 809 C C . HIS A 1 101 ? -3.235 -5.813 -3.268 1.00 83.62 101 HIS A C 1
ATOM 811 O O . HIS A 1 101 ? -3.180 -6.613 -4.198 1.00 83.62 101 HIS A O 1
ATOM 817 N N . PHE A 1 102 ? -4.271 -4.992 -3.091 1.00 68.88 102 PHE A N 1
ATOM 818 C CA . PHE A 1 102 ? -5.402 -4.871 -4.017 1.00 68.88 102 PHE A CA 1
ATOM 819 C C . PHE A 1 102 ? -5.282 -3.656 -4.946 1.00 68.88 102 PHE A C 1
ATOM 821 O O . PHE A 1 102 ? -6.106 -3.516 -5.852 1.00 68.88 102 PHE A O 1
ATOM 828 N N . ALA A 1 103 ? -4.277 -2.812 -4.700 1.00 58.62 103 ALA A N 1
ATOM 829 C CA . ALA A 1 103 ? -3.971 -1.617 -5.465 1.00 58.62 103 ALA A CA 1
ATOM 830 C C . ALA A 1 103 ? -2.867 -1.898 -6.490 1.00 58.62 103 ALA A C 1
ATOM 832 O O . ALA A 1 103 ? -1.890 -2.588 -6.125 1.00 58.62 103 ALA A O 1
#

Nearest PDB structures (foldseek):
  6yid-assembly1_A  TM=4.491E-01  e=7.106E-03  Homo sapiens
  6qat-assembly2_D-3  TM=4.363E-01  e=1.874E-02  Homo sapiens
  1kwp-assembly2_B  TM=6.974E-01  e=2.486E-01  Homo sapiens
  4bde-assembly1_A  TM=4.618E-01  e=7.280E-02  Homo sapiens
  4bdd-assembly1_A-2  TM=4.574E-01  e=1.581E-01  Homo sapiens

pLDDT: mean 91.41, std 5.02, range [58.62, 96.31]

Secondary structure (DSSP, 8-state):
-HHHHHHHHHHHHHTTEE-S---GGGEEEESSTT--EEEE--GGG-EEHHHHHHHTTTSPP-S-GGG--HHHHHHHHH-HHHHHH-S-THHHHHHHH-TTS--

Mean predicted aligned error: 3.77 Å

InterPro domains:
  IPR000719 Protein kinase domain [PS50011] (1-103)
  IPR011009 Protein kinase-like domain superfamily [SSF56112] (18-78)

Organism: NCBI:txid327968